Protein AF-A0A1I4L155-F1 (afdb_monomer_lite)

Foldseek 3Di:
DVVLVVLLVVLLVVLVVCLVPDDLVVLLVLLVVLLVQLCVLQCVPPDPVVVVVCVVVCVPCPPNCPSSNSVSSSVSSVVSSVPD

Sequence (84 aa):
MKKYIVTLLIACVVSLGLSFLLEREILRNIGIGLLLIGIALSGTAVSGDRMRANQENSELGFRKNYFWFPLIACLPFFMVYTFL

Secondary structure (DSSP, 8-state):
-HHHHHHHHHHHHHHHHHHTTS-HHHHHHHHHHHHHHHHHHHTTTS-HHHHHHHHHTTTS---TTTTHHHHHHHHHHHHHHHH-

Organism: Enterococcus mundtii (NCBI:txid53346)

Structure (mmCIF, N/CA/C/O backbone):
data_AF-A0A1I4L155-F1
#
_entry.id   AF-A0A1I4L155-F1
#
loop_
_atom_site.group_PDB
_atom_site.id
_atom_site.type_symbol
_atom_site.label_atom_id
_atom_site.label_alt_id
_atom_site.label_comp_id
_atom_site.label_asym_id
_atom_site.label_entity_id
_atom_site.label_seq_id
_atom_site.pdbx_PDB_ins_code
_atom_site.Cartn_x
_atom_site.Cartn_y
_atom_site.Cartn_z
_atom_site.occupancy
_atom_site.B_iso_or_equiv
_atom_site.auth_seq_id
_atom_site.auth_comp_id
_atom_site.auth_asym_id
_atom_site.auth_atom_id
_atom_site.pdbx_PDB_model_num
ATOM 1 N N . MET A 1 1 ? 16.515 3.782 -2.022 1.00 72.88 1 MET A N 1
ATOM 2 C CA . MET A 1 1 ? 16.429 3.707 -0.545 1.00 72.88 1 MET A CA 1
ATOM 3 C C . MET A 1 1 ? 15.715 4.905 0.068 1.00 72.88 1 MET A C 1
ATOM 5 O O . MET A 1 1 ? 14.589 4.711 0.493 1.00 72.88 1 MET A O 1
ATOM 9 N N . LYS A 1 2 ? 16.261 6.136 0.040 1.00 86.94 2 LYS A N 1
ATOM 10 C CA . LYS A 1 2 ? 15.609 7.318 0.661 1.00 86.94 2 LYS A CA 1
ATOM 11 C C . LYS A 1 2 ? 14.133 7.504 0.262 1.00 86.94 2 LYS A C 1
ATOM 13 O O . LYS A 1 2 ? 13.286 7.648 1.127 1.00 86.94 2 LYS A O 1
ATOM 18 N N . LYS A 1 3 ? 13.818 7.407 -1.037 1.00 90.50 3 LYS A N 1
ATOM 19 C CA . LYS A 1 3 ? 12.442 7.541 -1.557 1.00 90.50 3 LYS A CA 1
ATOM 20 C C . LYS A 1 3 ? 11.478 6.495 -0.979 1.00 90.50 3 LYS A C 1
ATOM 22 O O . LYS A 1 3 ? 10.372 6.845 -0.612 1.00 90.50 3 LYS A O 1
ATOM 27 N N . TYR A 1 4 ? 11.924 5.248 -0.849 1.00 91.75 4 TYR A N 1
ATOM 28 C CA . TYR A 1 4 ? 1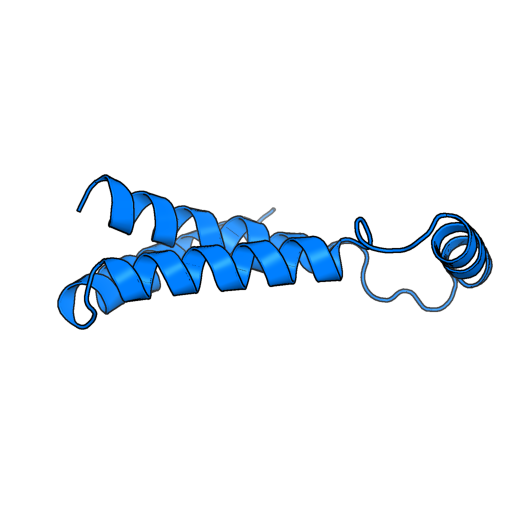1.119 4.146 -0.316 1.00 91.75 4 TYR A CA 1
ATOM 29 C C . TYR A 1 4 ? 10.849 4.288 1.184 1.00 91.75 4 TYR A C 1
ATOM 31 O O . TYR A 1 4 ? 9.738 4.036 1.631 1.00 91.75 4 TYR A O 1
ATOM 39 N N . ILE A 1 5 ? 11.847 4.751 1.944 1.00 94.69 5 ILE A N 1
ATOM 40 C CA . ILE A 1 5 ? 11.686 5.066 3.370 1.00 94.69 5 ILE A CA 1
ATOM 41 C C . ILE A 1 5 ? 10.667 6.196 3.539 1.00 94.69 5 ILE A C 1
ATOM 43 O O . ILE A 1 5 ? 9.759 6.085 4.352 1.00 94.69 5 ILE A O 1
ATOM 47 N N . VAL A 1 6 ? 10.773 7.256 2.731 1.00 95.81 6 VAL A N 1
ATOM 48 C CA . VAL A 1 6 ? 9.807 8.365 2.748 1.00 95.81 6 VAL A CA 1
ATOM 49 C C . VAL A 1 6 ? 8.399 7.876 2.400 1.00 95.81 6 VAL A C 1
ATOM 51 O O . VAL A 1 6 ? 7.451 8.239 3.086 1.00 95.81 6 VAL A O 1
ATOM 54 N N . THR A 1 7 ? 8.249 7.011 1.393 1.00 95.75 7 THR A N 1
ATOM 55 C CA . THR A 1 7 ? 6.954 6.401 1.057 1.00 95.75 7 THR A CA 1
ATOM 56 C C . THR A 1 7 ? 6.375 5.605 2.219 1.00 95.75 7 THR A C 1
ATOM 58 O O . THR A 1 7 ? 5.194 5.760 2.510 1.00 95.75 7 THR A O 1
ATOM 61 N N . LEU A 1 8 ? 7.191 4.801 2.904 1.00 96.62 8 LEU A N 1
ATOM 62 C CA . LEU A 1 8 ? 6.750 4.047 4.075 1.00 96.62 8 LEU A CA 1
ATOM 63 C C . LEU A 1 8 ? 6.287 4.983 5.199 1.00 96.62 8 LEU A C 1
ATOM 65 O O . LEU A 1 8 ? 5.208 4.7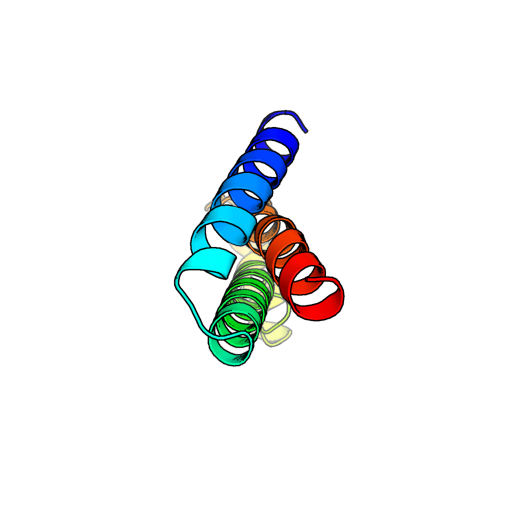84 5.742 1.00 96.62 8 LEU A O 1
ATOM 69 N N . LEU A 1 9 ? 7.060 6.029 5.507 1.00 97.31 9 LEU A N 1
ATOM 70 C CA . LEU A 1 9 ? 6.711 6.999 6.550 1.00 97.31 9 LEU A CA 1
ATOM 71 C C . LEU A 1 9 ? 5.396 7.722 6.242 1.00 97.31 9 LEU A C 1
ATOM 73 O O . LEU A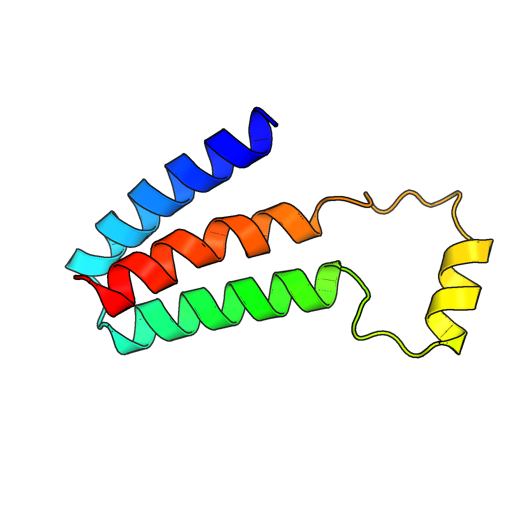 1 9 ? 4.529 7.808 7.108 1.00 97.31 9 LEU A O 1
ATOM 77 N N . ILE A 1 10 ? 5.223 8.195 5.005 1.00 97.31 10 ILE A N 1
ATOM 78 C CA . ILE A 1 10 ? 3.974 8.832 4.571 1.00 97.31 10 ILE A CA 1
ATOM 79 C C . ILE A 1 10 ? 2.815 7.834 4.672 1.00 97.31 10 ILE A C 1
ATOM 81 O O . ILE A 1 10 ? 1.764 8.178 5.203 1.00 97.31 10 ILE A O 1
ATOM 85 N N . ALA A 1 11 ? 3.004 6.591 4.225 1.00 97.06 11 ALA A N 1
ATOM 86 C CA . ALA A 1 11 ? 1.977 5.559 4.310 1.00 97.06 11 ALA A CA 1
ATOM 87 C C . ALA A 1 11 ? 1.607 5.212 5.764 1.00 97.06 11 ALA A C 1
ATOM 89 O O . ALA A 1 11 ? 0.430 5.001 6.042 1.00 97.06 11 ALA A O 1
ATOM 90 N N . CYS A 1 12 ? 2.554 5.220 6.709 1.00 97.31 12 CYS A N 1
ATOM 91 C CA . CYS A 1 12 ? 2.258 5.072 8.138 1.00 97.31 12 CYS A CA 1
ATOM 92 C C . CYS A 1 12 ? 1.380 6.216 8.658 1.00 97.31 12 CYS A C 1
ATOM 94 O O . CYS A 1 12 ? 0.358 5.959 9.284 1.00 97.31 12 CYS A O 1
ATOM 96 N N . VAL A 1 13 ? 1.737 7.470 8.360 1.00 97.56 13 VAL A N 1
ATOM 97 C CA . VAL A 1 13 ? 0.949 8.638 8.794 1.00 97.56 13 VAL A CA 1
ATOM 98 C C . VAL A 1 13 ? -0.455 8.608 8.189 1.00 97.56 13 VAL A C 1
ATOM 100 O O . VAL A 1 13 ? -1.434 8.831 8.894 1.00 97.56 13 VAL A O 1
ATOM 103 N N . VAL A 1 14 ? -0.567 8.292 6.897 1.00 97.25 14 VAL A N 1
ATOM 104 C CA . VAL A 1 14 ? -1.857 8.232 6.197 1.00 97.25 14 VAL A CA 1
ATOM 105 C C . VAL A 1 14 ? -2.715 7.072 6.699 1.00 97.25 14 VAL A C 1
ATOM 107 O O . VAL A 1 14 ? -3.889 7.283 6.976 1.00 97.25 14 VAL A O 1
ATOM 110 N N . SER A 1 15 ? -2.161 5.865 6.838 1.00 96.62 15 SER A N 1
ATOM 111 C CA . SER A 1 15 ? -2.921 4.697 7.312 1.00 96.62 15 SER A CA 1
ATOM 112 C C . SER A 1 15 ? -3.433 4.882 8.740 1.00 96.62 15 SER A C 1
ATOM 114 O O . SER A 1 15 ? -4.602 4.601 8.993 1.00 96.62 15 SER A O 1
ATOM 116 N N . LEU A 1 16 ? -2.609 5.429 9.640 1.00 96.06 16 LEU A N 1
ATOM 117 C CA . LEU A 1 16 ? -3.032 5.791 10.995 1.00 96.06 16 LEU A CA 1
ATOM 118 C C . LEU A 1 16 ? -4.067 6.920 10.991 1.00 96.06 16 LEU A C 1
ATOM 120 O O . LEU A 1 16 ? -5.052 6.851 11.709 1.00 96.06 16 LEU A O 1
ATOM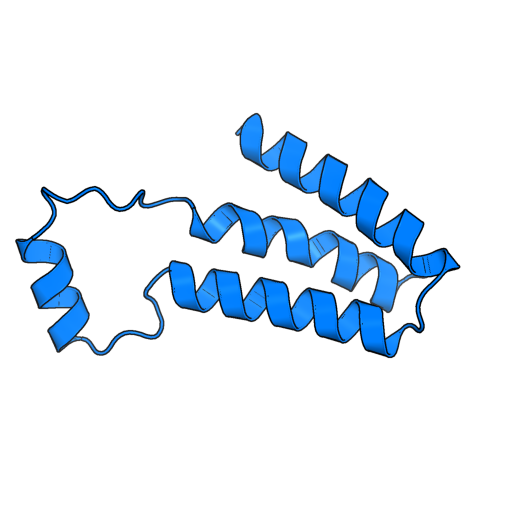 124 N N . GLY A 1 17 ? -3.885 7.961 10.175 1.00 96.06 17 GLY A N 1
ATOM 125 C CA . GLY A 1 17 ? -4.867 9.044 10.073 1.00 96.06 17 GLY A CA 1
ATOM 126 C C . GLY A 1 17 ? -6.228 8.545 9.581 1.00 96.06 17 GLY A C 1
ATOM 127 O O . GLY A 1 17 ? -7.267 8.892 10.140 1.00 96.06 17 GLY A O 1
ATOM 128 N N . LEU A 1 18 ? -6.223 7.679 8.567 1.00 96.06 18 LEU A N 1
ATOM 129 C CA . LEU A 1 18 ? -7.435 7.087 8.010 1.00 96.06 18 LEU A CA 1
ATOM 130 C C . LEU A 1 18 ? -8.106 6.093 8.959 1.00 96.06 18 LEU A C 1
ATOM 132 O O . LEU A 1 18 ? -9.322 5.943 8.873 1.00 96.06 18 LEU A O 1
ATOM 136 N N . SER A 1 19 ? -7.380 5.455 9.883 1.00 94.94 19 SER A N 1
ATOM 137 C CA . SER A 1 19 ? -8.002 4.521 10.830 1.00 94.94 19 SER A CA 1
ATOM 138 C C . SER A 1 19 ? -8.927 5.175 11.843 1.00 94.94 19 SER A C 1
ATOM 140 O O . SER A 1 19 ? -9.769 4.495 12.415 1.00 94.94 19 SER A O 1
ATOM 142 N N . PHE A 1 20 ? -8.813 6.488 12.048 1.00 94.31 20 PHE A N 1
ATOM 143 C CA . PHE A 1 20 ? -9.767 7.241 12.865 1.00 94.31 20 PHE A CA 1
ATOM 144 C C . PHE A 1 20 ? -11.060 7.592 12.117 1.00 94.31 20 PHE A C 1
ATOM 146 O O . PHE A 1 20 ? -12.042 7.969 12.749 1.00 94.31 20 PHE A O 1
ATOM 153 N N . LEU A 1 21 ? -11.058 7.510 10.782 1.00 95.44 21 LEU A N 1
ATOM 154 C CA . LEU A 1 21 ? -12.146 7.990 9.923 1.00 95.44 21 LEU A CA 1
ATOM 155 C C . LEU A 1 21 ? -12.876 6.861 9.188 1.00 95.44 21 LEU A C 1
ATOM 157 O O . LEU A 1 21 ? -14.045 7.017 8.844 1.00 95.44 21 LEU A O 1
ATOM 161 N N . LEU A 1 22 ? -12.183 5.760 8.896 1.00 93.75 22 LEU A N 1
ATOM 162 C CA . LEU A 1 22 ? -12.677 4.669 8.062 1.00 93.75 22 LEU A CA 1
ATOM 163 C C . LEU A 1 22 ? -12.861 3.382 8.861 1.00 93.75 22 LEU A C 1
ATOM 165 O O . LEU A 1 22 ? -12.098 3.076 9.775 1.00 93.75 22 LEU A O 1
ATOM 169 N N . GLU A 1 23 ? -13.834 2.579 8.439 1.00 92.62 23 GLU A N 1
ATOM 170 C CA . GLU A 1 23 ? -14.008 1.224 8.952 1.00 92.62 23 GLU A CA 1
ATOM 171 C C . GLU A 1 23 ? -12.824 0.321 8.580 1.00 92.62 23 GLU A C 1
ATOM 173 O O . GLU A 1 23 ? -12.201 0.460 7.519 1.00 92.62 23 GLU A O 1
ATOM 178 N N . ARG A 1 24 ? -12.551 -0.672 9.433 1.00 89.81 24 ARG A N 1
ATOM 179 C CA . ARG A 1 24 ? -11.446 -1.627 9.249 1.00 89.81 24 ARG A CA 1
ATOM 180 C C . ARG A 1 24 ? -11.478 -2.326 7.889 1.00 89.81 24 ARG A C 1
ATOM 182 O O . ARG A 1 24 ? -10.441 -2.472 7.245 1.00 89.81 24 ARG A O 1
ATOM 189 N N . GLU A 1 25 ? -12.661 -2.709 7.420 1.00 93.06 25 GLU A N 1
ATOM 190 C CA . GLU A 1 25 ? -12.841 -3.377 6.127 1.00 93.06 25 GLU A CA 1
ATOM 191 C C . GLU A 1 25 ? -12.380 -2.495 4.953 1.00 93.06 25 GLU A C 1
ATOM 193 O O . GLU A 1 25 ? -11.786 -2.987 3.991 1.00 93.06 25 GLU A O 1
ATOM 198 N N . ILE A 1 26 ? -12.580 -1.176 5.053 1.00 94.25 26 ILE A N 1
ATOM 199 C CA . ILE A 1 26 ? -12.145 -0.211 4.038 1.00 94.25 26 ILE A CA 1
ATOM 200 C C . ILE A 1 26 ? -10.616 -0.105 4.034 1.00 94.25 26 ILE A C 1
ATOM 202 O O . ILE A 1 26 ? -10.008 -0.151 2.965 1.00 94.25 26 ILE A O 1
ATOM 206 N N . LEU A 1 27 ? -9.975 -0.040 5.208 1.00 94.19 27 LEU A N 1
ATOM 207 C CA . LEU A 1 27 ? -8.508 -0.027 5.319 1.00 94.19 27 LEU A CA 1
ATOM 208 C C . LEU A 1 27 ? -7.881 -1.287 4.710 1.00 94.19 27 LEU A C 1
ATOM 210 O O . LEU A 1 27 ? -6.902 -1.187 3.966 1.00 94.19 27 LEU A O 1
ATOM 214 N N . ARG A 1 28 ? -8.478 -2.462 4.960 1.00 95.50 28 ARG A N 1
ATOM 215 C CA . ARG A 1 28 ? -8.055 -3.722 4.333 1.00 95.50 28 ARG A CA 1
ATOM 216 C C . ARG A 1 28 ? -8.143 -3.635 2.815 1.00 95.50 28 ARG A C 1
ATOM 218 O O . ARG A 1 28 ? -7.190 -3.993 2.126 1.00 95.50 28 ARG A O 1
ATOM 225 N N . ASN A 1 29 ? -9.266 -3.147 2.294 1.00 96.94 29 ASN A N 1
ATOM 226 C CA . ASN A 1 29 ? -9.490 -3.044 0.855 1.00 96.94 29 ASN A CA 1
ATOM 227 C C . ASN A 1 29 ? -8.520 -2.053 0.189 1.00 96.94 29 ASN A C 1
ATOM 229 O O . ASN A 1 29 ? -8.051 -2.327 -0.915 1.00 96.94 29 ASN A O 1
ATOM 233 N N . ILE A 1 30 ? -8.142 -0.961 0.865 1.00 96.88 30 ILE A N 1
ATOM 234 C CA . ILE A 1 30 ? -7.082 -0.051 0.396 1.00 96.88 30 ILE A CA 1
ATOM 235 C C . ILE A 1 30 ? -5.737 -0.787 0.317 1.00 96.88 30 ILE A C 1
ATOM 237 O O . ILE A 1 30 ? -5.055 -0.708 -0.706 1.00 96.88 30 ILE A O 1
ATOM 241 N N . GLY A 1 31 ? -5.375 -1.545 1.358 1.00 96.88 31 GLY A N 1
ATOM 242 C CA . GLY A 1 31 ? -4.165 -2.371 1.362 1.00 96.88 31 GLY A CA 1
ATOM 243 C C . GLY A 1 31 ? -4.139 -3.380 0.208 1.00 96.88 31 GLY A C 1
ATOM 244 O O . GLY A 1 31 ? -3.142 -3.476 -0.509 1.00 96.88 31 GLY A O 1
ATOM 245 N N . ILE A 1 32 ? -5.255 -4.077 -0.031 1.00 97.38 32 ILE A N 1
ATOM 246 C CA . ILE A 1 32 ? -5.414 -5.017 -1.153 1.00 97.38 32 ILE A CA 1
ATOM 247 C C . ILE A 1 32 ? -5.290 -4.289 -2.496 1.00 97.38 32 ILE A C 1
ATOM 249 O O . ILE A 1 32 ? -4.564 -4.749 -3.374 1.00 97.38 32 ILE A O 1
ATOM 253 N N . GLY A 1 33 ? -5.952 -3.143 -2.664 1.00 96.81 33 GLY A N 1
ATOM 254 C CA . GLY A 1 33 ? -5.879 -2.356 -3.895 1.00 96.81 33 GLY A CA 1
ATOM 255 C C . GLY A 1 33 ? -4.446 -1.931 -4.224 1.00 96.81 33 GLY A C 1
ATOM 256 O O . GLY A 1 33 ? -3.985 -2.127 -5.348 1.00 96.81 33 GLY A O 1
ATOM 257 N N . LEU A 1 34 ? -3.706 -1.430 -3.231 1.00 96.75 34 LEU A N 1
ATOM 258 C CA . LEU A 1 34 ? -2.291 -1.083 -3.381 1.00 96.75 34 LEU A CA 1
ATOM 259 C C . LEU A 1 34 ? -1.433 -2.302 -3.739 1.00 96.75 34 LEU A C 1
ATOM 261 O O . LEU A 1 34 ? -0.600 -2.220 -4.642 1.00 96.75 34 LEU A O 1
ATOM 265 N N . LEU A 1 35 ? -1.663 -3.445 -3.092 1.00 95.81 35 LEU A N 1
ATOM 266 C CA . LEU A 1 35 ? -0.960 -4.688 -3.405 1.00 95.81 35 LEU A CA 1
ATOM 267 C C . LEU A 1 35 ? -1.175 -5.100 -4.870 1.00 95.81 35 LEU A C 1
ATOM 269 O O . LEU A 1 35 ? -0.208 -5.373 -5.583 1.00 95.81 35 LEU A O 1
ATOM 273 N N . LEU A 1 36 ? -2.425 -5.089 -5.338 1.00 94.12 36 LEU A N 1
ATOM 274 C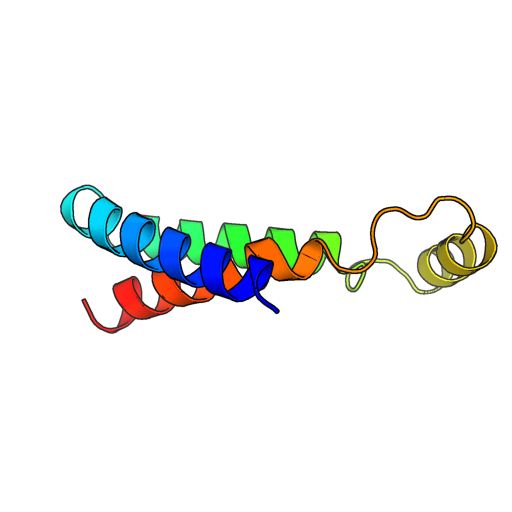 CA . LEU A 1 36 ? -2.772 -5.444 -6.715 1.00 94.12 36 LEU A CA 1
ATOM 275 C C . LEU A 1 36 ? -2.147 -4.484 -7.731 1.00 94.12 36 LEU A C 1
ATOM 277 O O . LEU A 1 36 ? -1.616 -4.936 -8.743 1.00 94.12 36 LEU A O 1
ATOM 281 N N . ILE A 1 37 ? -2.135 -3.178 -7.447 1.00 92.00 37 ILE A N 1
ATOM 282 C CA . ILE A 1 37 ? -1.451 -2.184 -8.290 1.00 92.00 37 ILE A CA 1
ATOM 283 C C . ILE A 1 37 ? 0.052 -2.480 -8.353 1.00 92.00 37 ILE A C 1
ATOM 285 O O . ILE A 1 37 ? 0.644 -2.435 -9.431 1.00 92.00 37 ILE A O 1
ATOM 289 N N .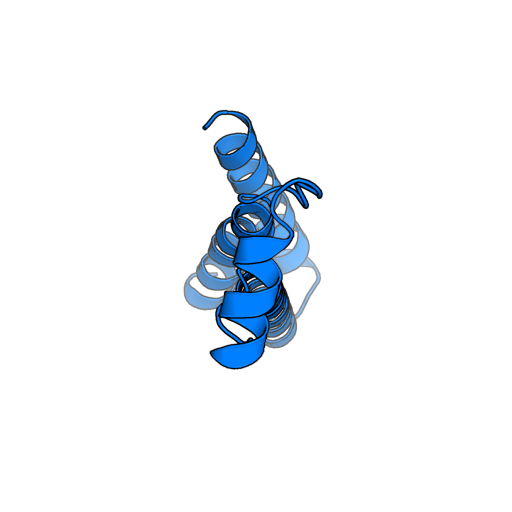 GLY A 1 38 ? 0.679 -2.821 -7.225 1.00 91.19 38 GLY A N 1
ATOM 290 C CA . GLY A 1 38 ? 2.091 -3.203 -7.188 1.00 91.19 38 GLY A CA 1
ATOM 291 C C . GLY A 1 38 ? 2.400 -4.436 -8.034 1.00 91.19 38 GLY A C 1
ATOM 292 O O . GLY A 1 38 ? 3.361 -4.426 -8.799 1.00 91.19 38 GLY A O 1
ATOM 293 N N . ILE A 1 39 ? 1.558 -5.466 -7.962 1.00 88.69 39 ILE A N 1
ATOM 294 C CA . ILE A 1 39 ? 1.687 -6.685 -8.776 1.00 88.69 39 ILE A CA 1
ATOM 295 C C . ILE A 1 39 ? 1.441 -6.394 -10.265 1.00 88.69 39 ILE A C 1
ATOM 297 O O . ILE A 1 39 ? 2.147 -6.907 -11.128 1.00 88.69 39 ILE A O 1
ATOM 301 N N . ALA A 1 40 ? 0.467 -5.547 -10.598 1.00 86.12 40 ALA A N 1
ATOM 302 C CA . ALA A 1 40 ? 0.216 -5.166 -11.985 1.00 86.12 40 ALA A CA 1
ATOM 303 C C . ALA A 1 40 ? 1.416 -4.411 -12.584 1.00 86.12 40 ALA A C 1
ATOM 305 O O . ALA A 1 40 ? 1.841 -4.693 -13.704 1.00 86.12 40 ALA A O 1
ATOM 306 N N . LEU A 1 41 ? 2.003 -3.488 -11.814 1.00 84.38 41 LEU A N 1
ATOM 307 C CA . LEU A 1 41 ? 3.158 -2.693 -12.235 1.00 84.38 41 LEU A CA 1
ATOM 308 C C . LEU A 1 41 ? 4.473 -3.479 -12.267 1.00 84.38 41 LEU A C 1
ATOM 310 O O . LEU A 1 41 ? 5.392 -3.073 -12.977 1.00 84.38 41 LEU A O 1
ATOM 314 N N . SER A 1 42 ? 4.600 -4.571 -11.508 1.00 83.38 42 SER A N 1
ATOM 315 C CA . SER A 1 42 ? 5.807 -5.408 -11.530 1.00 83.38 42 SER A CA 1
ATOM 316 C C . SER A 1 42 ? 5.934 -6.211 -12.829 1.00 83.38 42 SER A C 1
ATOM 318 O O . SER A 1 42 ? 7.010 -6.725 -13.131 1.00 83.38 42 SER A O 1
ATOM 320 N N . GLY A 1 43 ? 4.849 -6.322 -13.604 1.00 72.69 43 GLY A N 1
ATOM 321 C CA . GLY A 1 43 ? 4.805 -7.117 -14.826 1.00 72.69 43 GLY A CA 1
ATOM 322 C C . GLY A 1 43 ? 4.737 -8.624 -14.575 1.00 72.69 43 GLY A C 1
ATOM 323 O O . GLY A 1 43 ? 4.802 -9.391 -15.532 1.00 72.69 43 GLY A O 1
ATOM 324 N N . THR A 1 44 ? 4.564 -9.074 -13.325 1.00 69.62 44 THR A N 1
ATOM 325 C CA . THR A 1 44 ? 4.463 -10.509 -13.001 1.00 69.62 44 THR A CA 1
ATOM 326 C C . THR A 1 44 ? 3.162 -11.144 -13.496 1.00 69.62 44 THR A C 1
ATOM 328 O O . THR A 1 44 ? 3.085 -12.361 -13.604 1.00 69.62 44 THR A O 1
ATOM 331 N N . ALA A 1 45 ? 2.145 -10.339 -13.813 1.00 64.06 45 ALA A N 1
ATOM 332 C CA . ALA A 1 45 ? 0.858 -10.794 -14.347 1.00 64.06 45 ALA A CA 1
ATOM 333 C C . ALA A 1 45 ? 0.808 -10.870 -15.892 1.00 64.06 45 ALA A C 1
ATOM 335 O O . ALA A 1 45 ? -0.265 -11.015 -16.476 1.00 64.06 45 ALA A O 1
ATOM 336 N N . VAL A 1 46 ? 1.948 -10.733 -16.574 1.00 62.66 46 VAL A N 1
ATOM 337 C CA . VAL A 1 46 ? 2.032 -10.703 -18.041 1.00 62.66 46 VAL A CA 1
ATOM 338 C C . VAL A 1 46 ? 2.435 -12.086 -18.574 1.00 62.66 46 VAL A C 1
ATOM 340 O O . VAL A 1 46 ? 3.341 -12.714 -18.033 1.00 62.66 46 VAL A O 1
ATOM 343 N N . SER A 1 47 ? 1.775 -12.579 -19.634 1.00 61.56 47 SER A N 1
ATOM 344 C CA . SER A 1 47 ? 2.121 -13.875 -20.247 1.00 61.56 47 SER A CA 1
ATOM 345 C C . SER A 1 47 ? 3.562 -13.883 -20.776 1.00 61.56 47 SER A C 1
ATOM 347 O O . SER A 1 47 ? 4.078 -12.849 -21.211 1.00 61.56 47 SER A O 1
ATOM 349 N N . GLY A 1 48 ? 4.211 -15.054 -20.763 1.00 63.38 48 GLY A N 1
ATOM 350 C CA . GLY A 1 48 ? 5.626 -15.211 -21.134 1.00 63.38 48 GLY A CA 1
ATOM 351 C C . GLY A 1 48 ? 5.993 -14.634 -22.510 1.00 63.38 48 GLY A C 1
ATOM 352 O O . GLY A 1 48 ? 7.083 -14.086 -22.669 1.00 63.38 48 GLY A O 1
ATOM 353 N N . ASP A 1 49 ? 5.064 -14.655 -23.469 1.00 64.00 49 ASP A N 1
ATOM 354 C CA . ASP A 1 49 ? 5.260 -14.069 -24.803 1.00 64.00 49 ASP A CA 1
ATOM 355 C C . ASP A 1 49 ? 5.339 -12.539 -24.768 1.00 64.00 49 ASP A C 1
ATOM 357 O O . ASP A 1 49 ? 6.191 -11.931 -25.415 1.00 64.00 49 ASP A O 1
ATOM 361 N N . ARG A 1 50 ? 4.508 -11.894 -23.944 1.00 61.56 50 ARG A N 1
ATOM 362 C CA . ARG A 1 50 ? 4.548 -10.440 -23.747 1.00 61.56 50 ARG A CA 1
ATOM 363 C C . ARG A 1 50 ? 5.738 -10.008 -22.884 1.00 61.56 50 ARG A C 1
ATOM 365 O O . ARG A 1 50 ? 6.253 -8.911 -23.078 1.00 61.56 50 ARG A O 1
ATOM 372 N N . MET A 1 51 ? 6.219 -10.864 -21.976 1.00 61.81 51 MET A N 1
ATOM 373 C CA . MET A 1 51 ? 7.475 -10.623 -21.252 1.00 61.81 51 MET A CA 1
ATOM 374 C C . MET A 1 51 ? 8.686 -10.623 -22.191 1.00 61.81 51 MET A C 1
ATOM 376 O O . MET A 1 51 ? 9.532 -9.739 -22.072 1.00 61.81 51 MET A O 1
ATOM 380 N N . ARG A 1 52 ? 8.754 -11.567 -23.139 1.00 64.31 52 ARG A N 1
ATOM 381 C CA . ARG A 1 52 ? 9.810 -11.614 -24.165 1.00 64.31 52 ARG A CA 1
ATOM 382 C C . ARG A 1 52 ? 9.767 -10.382 -25.078 1.00 64.31 52 ARG A C 1
ATOM 384 O O . ARG A 1 52 ? 10.794 -9.739 -25.264 1.00 64.31 52 ARG A O 1
ATOM 391 N N . ALA A 1 53 ? 8.577 -9.971 -25.519 1.00 62.94 53 ALA A N 1
ATOM 392 C CA . ALA A 1 53 ? 8.396 -8.758 -26.327 1.00 62.94 53 ALA A CA 1
ATOM 393 C C . ALA A 1 53 ? 8.743 -7.445 -25.581 1.00 62.94 53 ALA A C 1
ATOM 395 O O . ALA A 1 53 ? 9.245 -6.495 -26.185 1.00 62.94 53 ALA A O 1
ATOM 396 N N . ASN A 1 54 ? 8.517 -7.381 -24.261 1.00 60.22 54 ASN A N 1
ATOM 397 C CA . ASN A 1 54 ? 8.920 -6.239 -23.427 1.00 60.22 54 ASN A CA 1
ATOM 398 C C . ASN A 1 54 ? 10.429 -6.207 -23.123 1.00 60.22 54 ASN A C 1
ATOM 400 O O . ASN A 1 54 ? 10.960 -5.142 -22.811 1.00 60.22 54 ASN A O 1
ATOM 404 N N . GLN A 1 55 ? 11.126 -7.348 -23.184 1.00 63.12 55 GLN A N 1
ATOM 405 C CA . GLN A 1 55 ? 12.585 -7.397 -23.032 1.00 63.12 55 GLN A CA 1
ATOM 406 C C . GLN A 1 55 ? 13.309 -6.881 -24.282 1.00 63.12 55 GLN A C 1
ATOM 408 O O . GLN A 1 55 ? 14.333 -6.210 -24.156 1.00 63.12 55 GLN A O 1
ATOM 413 N N . GLU A 1 56 ? 12.754 -7.138 -25.466 1.00 62.00 56 GLU A N 1
ATOM 414 C CA . GLU A 1 56 ? 13.329 -6.730 -26.753 1.00 62.00 56 GLU A CA 1
ATOM 415 C C . GLU A 1 56 ? 13.202 -5.211 -27.003 1.00 62.00 56 GLU A C 1
ATOM 417 O O . GLU A 1 56 ? 14.118 -4.593 -27.531 1.00 62.00 56 GLU A O 1
ATOM 422 N N . ASN A 1 57 ? 12.140 -4.568 -26.496 1.00 55.81 57 ASN A N 1
ATOM 423 C CA . ASN A 1 57 ? 11.898 -3.115 -26.600 1.00 55.81 57 ASN A CA 1
ATOM 424 C C . ASN A 1 57 ? 12.434 -2.290 -25.407 1.00 55.81 57 ASN A C 1
ATOM 426 O O . ASN A 1 57 ? 11.915 -1.217 -25.087 1.00 55.81 57 ASN A O 1
ATOM 430 N N . SER A 1 58 ? 13.460 -2.789 -24.713 1.00 52.94 58 SER A N 1
ATOM 431 C CA . SER A 1 58 ? 13.946 -2.237 -23.435 1.00 52.94 58 SER A CA 1
ATOM 432 C C . SER A 1 58 ? 14.550 -0.819 -23.483 1.00 52.94 58 SER A C 1
ATOM 434 O O . SER A 1 58 ? 14.917 -0.285 -22.433 1.00 52.94 58 SER A O 1
ATOM 436 N N . GLU A 1 59 ? 14.590 -0.168 -24.651 1.00 50.72 59 GLU A N 1
ATOM 437 C CA . GLU A 1 59 ? 14.956 1.249 -24.794 1.00 50.72 59 GLU A CA 1
ATOM 438 C C . GLU A 1 59 ? 13.869 2.213 -24.281 1.00 50.72 59 GLU A C 1
ATOM 440 O O . GLU A 1 59 ? 14.175 3.321 -23.835 1.00 50.72 59 GLU A O 1
ATOM 445 N N . LEU A 1 60 ? 12.602 1.784 -24.216 1.00 49.47 60 LEU A N 1
ATOM 446 C CA . LEU A 1 60 ? 11.544 2.524 -23.523 1.00 49.47 60 LEU A CA 1
ATOM 447 C C . LEU A 1 60 ? 11.551 2.142 -22.041 1.00 49.47 60 LEU A C 1
ATOM 449 O O . LEU A 1 60 ? 10.774 1.308 -21.580 1.00 49.47 60 LEU A O 1
ATOM 453 N N . GLY A 1 61 ? 12.462 2.770 -21.295 1.00 45.06 61 GLY A N 1
ATOM 454 C CA . GLY A 1 61 ? 12.662 2.644 -19.850 1.00 45.06 61 GLY A CA 1
ATOM 455 C C . GLY A 1 61 ? 11.462 3.069 -18.993 1.00 45.06 61 GLY A C 1
ATOM 456 O O . GLY A 1 61 ? 11.588 3.947 -18.132 1.00 45.06 61 GLY A O 1
ATOM 457 N N . PHE A 1 62 ? 10.300 2.436 -19.176 1.00 48.62 62 PHE A N 1
ATOM 458 C CA . PHE A 1 62 ? 9.201 2.501 -18.225 1.00 48.62 62 PHE A CA 1
ATOM 459 C C . PHE A 1 62 ? 9.730 1.949 -16.902 1.00 48.62 62 PHE A C 1
ATOM 461 O O . PHE A 1 62 ? 10.190 0.814 -16.783 1.00 48.62 62 PHE A O 1
ATOM 468 N N . ARG A 1 63 ? 9.849 2.866 -15.947 1.00 56.78 63 ARG A N 1
ATOM 469 C CA . ARG A 1 63 ? 10.877 2.835 -14.913 1.00 56.78 63 ARG A CA 1
ATOM 470 C C . ARG A 1 63 ? 10.738 1.588 -14.031 1.00 56.78 63 ARG A C 1
ATOM 472 O O . ARG A 1 63 ? 9.843 1.518 -13.192 1.00 56.78 63 ARG A O 1
ATOM 479 N N . LYS A 1 64 ? 11.692 0.659 -14.185 1.00 64.94 64 LYS A N 1
ATOM 480 C CA . LYS A 1 64 ? 11.768 -0.702 -13.605 1.00 64.94 64 LYS A CA 1
ATOM 481 C C . LYS A 1 64 ? 11.417 -0.866 -12.120 1.00 64.94 64 LYS A C 1
ATOM 483 O O . LYS A 1 64 ? 11.217 -1.987 -11.687 1.00 64.94 64 LYS A O 1
ATOM 488 N N . ASN A 1 65 ? 11.339 0.206 -11.334 1.00 77.38 65 ASN A N 1
ATOM 489 C CA . ASN A 1 65 ? 11.211 0.136 -9.879 1.00 77.38 65 ASN A CA 1
ATOM 490 C C . ASN A 1 65 ? 9.958 0.823 -9.314 1.00 77.38 65 ASN A C 1
ATOM 492 O O . ASN A 1 65 ? 9.831 0.926 -8.097 1.00 77.38 65 ASN A O 1
ATOM 496 N N . TYR A 1 66 ? 9.039 1.319 -10.150 1.00 83.31 66 TYR A N 1
ATOM 497 C CA . TYR A 1 66 ? 7.865 2.050 -9.644 1.00 83.31 66 TYR A CA 1
ATOM 498 C C . TYR A 1 66 ? 6.870 1.152 -8.913 1.00 83.31 66 TYR A C 1
ATOM 500 O O . TYR A 1 66 ? 6.174 1.614 -8.015 1.00 83.31 66 TYR A O 1
ATOM 508 N N . PHE A 1 67 ? 6.864 -0.138 -9.236 1.00 88.31 67 PHE A N 1
ATOM 509 C CA . PHE A 1 67 ? 6.044 -1.135 -8.559 1.00 88.31 67 PHE A CA 1
ATOM 510 C C . PHE A 1 67 ? 6.350 -1.245 -7.052 1.00 88.31 67 PHE A C 1
ATOM 512 O O . PHE A 1 67 ? 5.470 -1.599 -6.273 1.00 88.31 67 PHE A O 1
ATOM 519 N N . TRP A 1 68 ? 7.561 -0.874 -6.613 1.00 90.56 68 TRP A N 1
ATOM 520 C CA . TRP A 1 68 ? 7.926 -0.880 -5.194 1.00 90.56 68 TRP A CA 1
ATOM 521 C C . TRP A 1 68 ? 7.140 0.134 -4.363 1.00 90.56 68 TRP A C 1
ATOM 523 O O . TRP A 1 68 ? 6.916 -0.107 -3.184 1.00 90.56 68 TRP A O 1
ATOM 533 N N . PHE A 1 69 ? 6.711 1.260 -4.941 1.00 93.69 69 PHE A N 1
ATOM 534 C CA . PHE A 1 69 ? 5.980 2.286 -4.192 1.00 93.69 69 PHE A CA 1
ATOM 535 C C . PHE A 1 69 ? 4.653 1.769 -3.615 1.00 93.69 69 PHE A C 1
ATOM 537 O O . PHE A 1 69 ? 4.501 1.822 -2.394 1.00 93.69 69 PHE A O 1
ATOM 544 N N . PRO A 1 70 ? 3.714 1.236 -4.419 1.00 94.38 70 PRO A N 1
ATOM 545 C CA . PRO A 1 70 ? 2.465 0.693 -3.891 1.00 94.38 70 PRO A CA 1
ATOM 546 C C . PRO A 1 70 ? 2.677 -0.561 -3.025 1.00 94.38 70 PRO A C 1
ATOM 548 O O . PRO A 1 70 ? 1.978 -0.707 -2.026 1.00 94.38 70 PRO A O 1
ATOM 551 N N . LEU A 1 71 ? 3.677 -1.407 -3.321 1.00 94.06 71 LEU A N 1
ATOM 552 C CA . LEU A 1 71 ? 4.009 -2.568 -2.477 1.00 94.06 71 LEU A CA 1
ATOM 553 C C . LEU A 1 71 ? 4.492 -2.170 -1.078 1.00 94.06 71 LEU A C 1
ATOM 555 O O . LEU A 1 71 ? 4.161 -2.817 -0.094 1.00 94.06 71 LEU A O 1
ATOM 559 N N . ILE A 1 72 ? 5.286 -1.108 -0.970 1.00 96.00 72 ILE A N 1
ATOM 560 C CA . ILE A 1 72 ? 5.742 -0.610 0.331 1.00 96.00 72 ILE A CA 1
ATOM 561 C C . ILE A 1 72 ? 4.602 0.119 1.041 1.00 96.00 72 ILE A C 1
ATOM 563 O O . ILE A 1 72 ? 4.423 -0.040 2.247 1.00 96.00 72 ILE A O 1
ATOM 567 N N . ALA A 1 73 ? 3.810 0.891 0.296 1.00 96.81 73 ALA A N 1
ATOM 568 C CA . ALA A 1 73 ? 2.701 1.654 0.845 1.00 96.81 73 ALA A CA 1
ATOM 569 C C . ALA A 1 73 ? 1.559 0.776 1.374 1.00 96.81 73 ALA A C 1
ATOM 571 O O . ALA A 1 73 ? 0.837 1.239 2.247 1.00 96.81 73 ALA A O 1
ATOM 572 N N . CYS A 1 74 ? 1.380 -0.465 0.902 1.00 97.06 74 CYS A N 1
ATOM 573 C CA . CYS A 1 74 ? 0.321 -1.339 1.417 1.00 97.06 74 CYS A CA 1
ATOM 574 C C . CYS A 1 74 ? 0.622 -1.900 2.818 1.00 97.06 74 CYS A C 1
ATOM 576 O O . CYS A 1 74 ? -0.312 -2.216 3.555 1.00 97.06 74 CYS A O 1
ATOM 578 N N . LEU A 1 75 ? 1.900 -2.005 3.213 1.00 96.69 75 LEU A N 1
ATOM 579 C CA . LEU A 1 75 ? 2.295 -2.630 4.484 1.00 96.69 75 LEU A CA 1
ATOM 580 C C . LEU A 1 75 ? 1.684 -1.930 5.710 1.00 96.69 75 LEU A C 1
ATOM 582 O O . LEU A 1 75 ? 1.094 -2.630 6.535 1.00 96.69 75 LEU A O 1
ATOM 586 N N . PRO A 1 76 ? 1.738 -0.588 5.842 1.00 97.00 76 PRO A N 1
ATOM 587 C CA . PRO A 1 76 ? 1.137 0.085 6.988 1.00 97.00 76 PRO A CA 1
ATOM 588 C C . PRO A 1 76 ? -0.380 -0.094 7.069 1.00 97.00 76 PRO A C 1
ATOM 590 O O . PRO A 1 76 ? -0.901 -0.265 8.164 1.00 97.00 76 PRO A O 1
ATOM 593 N N . PHE A 1 77 ? -1.093 -0.149 5.938 1.00 96.50 77 PHE A N 1
ATOM 594 C CA . PHE A 1 77 ? -2.540 -0.408 5.940 1.00 96.50 77 PHE A CA 1
ATOM 595 C C . PHE A 1 77 ? -2.871 -1.793 6.497 1.00 96.50 77 PHE A C 1
ATOM 597 O O . PHE A 1 77 ? -3.796 -1.921 7.295 1.00 96.50 77 PHE A O 1
ATOM 604 N N . PHE A 1 78 ? -2.096 -2.821 6.134 1.00 96.12 78 PHE A N 1
ATOM 605 C CA . PHE A 1 78 ? -2.273 -4.155 6.708 1.00 96.12 78 PHE A CA 1
ATOM 606 C C . PHE A 1 78 ? -1.885 -4.214 8.185 1.00 96.12 78 PHE A C 1
ATOM 608 O O . PHE A 1 78 ? -2.578 -4.875 8.956 1.00 96.12 78 PHE A O 1
ATOM 615 N N . MET A 1 79 ? -0.823 -3.515 8.596 1.00 95.44 79 MET A N 1
ATOM 616 C CA . MET A 1 79 ? -0.448 -3.428 10.010 1.00 95.44 79 MET A CA 1
ATOM 617 C C . MET A 1 79 ? -1.553 -2.771 10.834 1.00 95.44 79 MET A C 1
ATOM 619 O O . MET A 1 79 ? -1.983 -3.343 11.830 1.00 95.44 79 MET A O 1
ATOM 623 N N . VAL A 1 80 ? -2.051 -1.616 10.394 1.00 94.75 80 VAL A N 1
ATOM 624 C CA . VAL A 1 80 ? -3.140 -0.903 11.066 1.00 94.75 80 VAL A CA 1
ATOM 625 C C . VAL A 1 80 ? -4.393 -1.772 11.122 1.00 94.75 80 VAL A C 1
ATOM 627 O O . VAL A 1 80 ? -4.919 -1.970 12.201 1.00 94.75 80 VAL A O 1
ATOM 630 N N . TYR A 1 81 ? -4.813 -2.385 10.011 1.00 92.88 81 TYR A N 1
ATOM 631 C CA . TYR A 1 81 ? -5.964 -3.297 10.000 1.00 92.88 81 TYR A CA 1
ATOM 632 C C . TYR A 1 81 ? -5.827 -4.482 10.978 1.00 92.88 81 TYR A C 1
ATOM 634 O O . TYR A 1 81 ? -6.816 -4.919 11.569 1.00 92.88 81 TYR A O 1
ATOM 642 N N . THR A 1 82 ? -4.615 -5.028 11.120 1.00 92.44 82 THR A N 1
ATOM 643 C CA . THR A 1 82 ? -4.365 -6.231 11.932 1.00 92.44 82 THR A CA 1
ATOM 644 C C . THR A 1 82 ? -4.241 -5.910 13.420 1.00 92.44 82 THR A C 1
ATOM 646 O O . THR A 1 82 ? -4.719 -6.680 14.250 1.00 92.44 82 THR A O 1
ATOM 649 N N . PHE A 1 83 ? -3.584 -4.801 13.766 1.00 91.38 83 PHE A N 1
ATOM 650 C CA . PHE A 1 83 ? -3.174 -4.502 15.141 1.00 91.38 83 PHE A CA 1
ATOM 651 C C . PHE A 1 83 ? -3.955 -3.363 15.807 1.00 91.38 83 PHE A C 1
ATOM 653 O O . PHE A 1 83 ? -3.859 -3.229 17.027 1.00 91.38 83 PHE A O 1
ATOM 660 N N . LEU A 1 84 ? -4.700 -2.555 15.047 1.00 84.75 84 LEU A N 1
ATOM 661 C CA . LEU A 1 84 ? -5.434 -1.383 15.535 1.00 84.75 84 LEU A CA 1
ATOM 662 C C . LEU A 1 84 ? -6.928 -1.503 15.244 1.00 84.75 84 LEU A C 1
ATOM 664 O O . LEU A 1 84 ? -7.734 -1.185 16.144 1.00 84.75 84 LEU A O 1
#

pLDDT: mean 84.48, std 15.63, range [45.06, 97.56]

Radius of gyration: 15.51 Å; chains: 1; bounding box: 30×24×42 Å